Protein AF-A0A918NBL1-F1 (afdb_monomer)

Organism: NCBI:txid1220491

Nearest PDB structures (foldseek):
  3o43-assembly1_A  TM=2.166E-01  e=6.308E+00  synthetic construct

Foldseek 3Di:
DDDPVPDDLLLNLLVLLLVQLVVLVVVLDVLQDDPPDPHGDDDDPVSLVVSVVVSVVSNVVSVVVSVVVSVVVVVVPPDDDDPLLVVQLVVLLVQLVVLLVVQVVVLVVLQVCCVPPVPVCVPDQRPPDPSSSVVSNSVSNSVSSSSSSVSSNVSRVD

Radius of gyration: 18.75 Å; Cα contacts (8 Å, |Δi|>4): 119; chains: 1; bounding box: 43×31×52 Å

Solvent-accessible surface area (backbone atoms only — not comparable to full-atom values): 8732 Å² total; per-residue (Å²): 133,82,55,82,86,76,50,53,72,69,49,52,50,35,52,53,49,37,52,50,53,50,52,53,48,51,52,51,46,53,73,42,14,78,67,87,48,91,57,65,62,92,66,57,74,67,60,47,49,50,52,54,52,50,50,54,50,50,52,51,52,52,52,50,53,51,50,52,54,50,53,63,54,41,79,76,47,92,70,76,84,50,74,66,57,53,52,33,50,50,51,10,51,54,52,15,49,52,44,33,52,53,40,52,50,48,51,51,51,41,31,52,46,36,72,76,40,53,82,82,36,68,87,53,88,62,43,81,47,73,66,45,45,51,50,51,52,50,51,31,50,50,54,13,51,44,45,15,29,50,44,31,47,52,56,71,77,107

pLDDT: mean 85.61, std 11.57, range [48.66, 97.25]

Secondary structure (DSSP, 8-state):
---GGGS-HHHHHHHHHHHHHHHHHHHHHHHHBSTT-SSBPP--HHHHHHHHHHHHHHHHHHHHHHHHHHHHHHTT--PPPPHHHHHHHHHHHHHHHHHHHHHHHHHHHHHHHHHH-TTTTTTS----SHHHHHHHHHHHHHHHHHHHHHHHHHHH--

Mean predicted aligned error: 6.63 Å

Structure (mmCIF, N/CA/C/O backbone):
data_AF-A0A918NBL1-F1
#
_entry.id   AF-A0A918NBL1-F1
#
loop_
_atom_site.group_PDB
_atom_site.id
_atom_site.type_symbol
_atom_site.label_atom_id
_atom_site.label_alt_id
_atom_site.label_comp_id
_atom_site.label_asym_id
_atom_si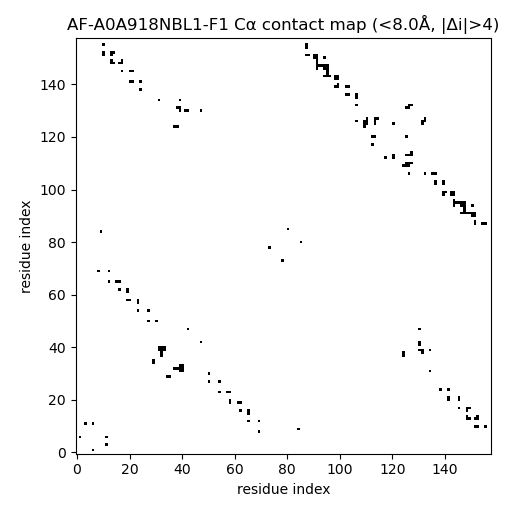te.label_entity_id
_atom_site.label_seq_id
_atom_site.pdbx_PDB_ins_code
_atom_site.Cartn_x
_atom_site.Cartn_y
_atom_site.Cartn_z
_atom_site.occupancy
_atom_site.B_iso_or_equiv
_atom_site.auth_seq_id
_atom_site.auth_comp_id
_atom_site.auth_asym_id
_atom_site.auth_atom_id
_atom_site.pdbx_PDB_model_num
ATOM 1 N N . MET A 1 1 ? -27.855 -1.775 5.473 1.00 48.66 1 MET A N 1
ATOM 2 C CA . MET A 1 1 ? -26.744 -0.816 5.648 1.00 48.66 1 MET A CA 1
ATOM 3 C C . MET A 1 1 ? -26.815 -0.299 7.073 1.00 48.66 1 MET A C 1
ATOM 5 O O . MET A 1 1 ? -27.833 0.283 7.422 1.00 48.66 1 MET A O 1
ATOM 9 N N . THR A 1 2 ? -25.814 -0.587 7.903 1.00 55.59 2 THR A N 1
ATOM 10 C CA . THR A 1 2 ? -25.662 0.019 9.238 1.00 55.59 2 THR A CA 1
ATOM 11 C C . THR A 1 2 ? -25.310 1.498 9.079 1.00 55.59 2 THR A C 1
ATOM 13 O O . THR A 1 2 ? -24.552 1.848 8.170 1.00 55.59 2 THR A O 1
ATOM 16 N N . ARG A 1 3 ? -25.883 2.390 9.901 1.00 65.12 3 ARG A N 1
ATOM 17 C CA . ARG A 1 3 ? -25.504 3.811 9.870 1.00 65.12 3 ARG A CA 1
ATOM 18 C C . ARG A 1 3 ? -24.092 3.956 10.442 1.00 65.12 3 ARG A C 1
ATOM 20 O O . ARG A 1 3 ? -23.684 3.172 11.292 1.00 65.12 3 ARG A O 1
ATOM 27 N N . ILE A 1 4 ? -23.345 4.967 9.994 1.00 62.62 4 ILE A N 1
ATOM 28 C CA . ILE A 1 4 ? -21.988 5.272 10.504 1.00 62.62 4 ILE A CA 1
ATOM 29 C C . ILE A 1 4 ? -22.005 5.488 12.032 1.00 62.62 4 ILE A C 1
ATOM 31 O O . ILE A 1 4 ? -21.037 5.179 12.729 1.00 62.62 4 ILE A O 1
ATOM 35 N N . GLU A 1 5 ? -23.132 5.979 12.547 1.00 64.56 5 GLU A N 1
ATOM 36 C CA . GLU A 1 5 ? -23.409 6.202 13.968 1.00 64.56 5 GLU A CA 1
ATOM 37 C C . GLU A 1 5 ? -23.420 4.899 14.787 1.00 64.56 5 GLU A C 1
ATOM 39 O O . GLU A 1 5 ? -22.995 4.912 15.940 1.00 64.56 5 GLU A O 1
ATOM 44 N N . ASP A 1 6 ? -23.799 3.772 14.171 1.00 66.75 6 ASP A N 1
ATOM 45 C CA . ASP A 1 6 ? -23.914 2.459 14.822 1.00 66.75 6 ASP A CA 1
ATOM 46 C C . ASP A 1 6 ? -22.603 1.647 14.775 1.00 66.75 6 ASP A C 1
ATOM 48 O O . ASP A 1 6 ? -22.516 0.556 15.340 1.00 66.75 6 ASP A O 1
ATOM 52 N N . MET A 1 7 ? -21.576 2.141 14.073 1.00 76.75 7 MET A N 1
ATOM 53 C CA . MET A 1 7 ? -20.302 1.435 13.899 1.00 76.75 7 MET A CA 1
ATOM 54 C C . MET A 1 7 ? -19.384 1.599 15.114 1.00 76.75 7 MET A C 1
ATOM 56 O O . MET A 1 7 ? -19.241 2.696 15.666 1.00 76.75 7 MET A O 1
ATOM 60 N N . THR A 1 8 ? -18.676 0.524 15.478 1.00 79.00 8 THR A N 1
ATOM 61 C CA . THR A 1 8 ? -17.642 0.578 16.523 1.00 79.00 8 THR A CA 1
ATOM 62 C C . THR A 1 8 ? -16.500 1.516 16.111 1.00 79.00 8 THR A C 1
ATOM 64 O O . THR A 1 8 ? -16.263 1.758 14.923 1.00 79.00 8 THR A O 1
ATOM 67 N N . SER A 1 9 ? -15.759 2.057 17.084 1.00 79.94 9 SER A N 1
ATOM 68 C CA . SER A 1 9 ? -14.605 2.928 16.808 1.00 79.94 9 SER A CA 1
ATOM 69 C C . SER A 1 9 ? -13.573 2.236 15.912 1.00 79.94 9 SER A C 1
ATOM 71 O O . SER A 1 9 ? -13.128 2.830 14.932 1.00 79.94 9 SER A O 1
ATOM 73 N N . THR A 1 10 ? -13.277 0.963 16.181 1.00 82.44 10 THR A N 1
ATOM 74 C CA . THR A 1 10 ? -12.361 0.125 15.392 1.00 82.44 10 THR A CA 1
ATOM 75 C C . THR A 1 10 ? -12.859 -0.101 13.963 1.00 82.44 10 THR A C 1
ATOM 77 O O . THR A 1 10 ? -12.075 -0.038 13.013 1.00 82.44 10 THR A O 1
ATOM 80 N N . GLN A 1 11 ? -14.166 -0.317 13.776 1.00 84.25 11 GLN A N 1
ATOM 81 C CA . GLN A 1 11 ? -14.761 -0.465 12.448 1.00 84.25 11 GLN A CA 1
ATOM 82 C C . GLN A 1 11 ? -14.675 0.840 11.647 1.00 84.25 11 GLN A C 1
ATOM 84 O O . GLN A 1 11 ? -14.292 0.814 10.478 1.00 84.25 11 GLN A O 1
ATOM 89 N N . ARG A 1 12 ? -14.979 1.988 12.270 1.00 86.81 12 ARG A N 1
ATOM 90 C CA . ARG A 1 12 ? -14.842 3.306 11.624 1.00 86.81 12 ARG A CA 1
ATOM 91 C C . ARG A 1 12 ? -13.396 3.608 11.250 1.00 86.81 12 ARG A C 1
ATOM 93 O O . ARG A 1 12 ? -13.147 4.095 10.152 1.00 86.81 12 ARG A O 1
ATOM 100 N N . GLN A 1 13 ? -12.452 3.297 12.138 1.00 87.94 13 GLN A N 1
ATOM 101 C CA . GLN A 1 13 ? -11.029 3.473 11.860 1.00 87.94 13 GLN A CA 1
ATOM 102 C C . GLN A 1 13 ? -10.599 2.598 10.681 1.00 87.94 13 GLN A C 1
ATOM 104 O O . GLN A 1 13 ? -9.963 3.097 9.762 1.00 87.94 13 GLN A O 1
ATOM 109 N N . SER A 1 14 ? -11.026 1.332 10.650 1.00 88.62 14 SER A N 1
ATOM 110 C CA . SER A 1 14 ? -10.720 0.413 9.546 1.00 88.62 14 SER A CA 1
ATOM 111 C C . SER A 1 14 ? -11.278 0.894 8.205 1.00 88.62 14 SER A C 1
ATOM 113 O O . SER A 1 14 ? -10.599 0.770 7.191 1.00 88.62 14 SER A O 1
ATOM 115 N N . TRP A 1 15 ? -12.483 1.475 8.189 1.00 91.12 15 TRP A N 1
ATOM 116 C CA . TRP A 1 15 ? -13.049 2.103 6.991 1.00 91.12 15 TRP A CA 1
ATOM 117 C C . TRP A 1 15 ? -12.234 3.304 6.516 1.00 91.12 15 TRP A C 1
ATOM 119 O O . TRP A 1 15 ? -11.945 3.408 5.327 1.00 91.12 15 TRP A O 1
ATOM 129 N N . LEU A 1 16 ? -11.862 4.204 7.428 1.00 92.25 16 LEU A N 1
ATOM 130 C CA . LEU A 1 16 ? -11.085 5.394 7.081 1.00 92.25 16 LEU A CA 1
ATOM 131 C C . LEU A 1 16 ? -9.685 5.034 6.583 1.00 92.25 16 LEU A C 1
ATOM 133 O O . LEU A 1 16 ? -9.247 5.605 5.589 1.00 92.25 16 LEU A O 1
ATOM 137 N N . THR A 1 17 ? -9.025 4.061 7.214 1.00 93.12 17 THR A N 1
ATOM 138 C CA . THR A 1 17 ? -7.736 3.540 6.748 1.00 93.12 17 THR A CA 1
ATOM 139 C C . THR A 1 17 ? -7.870 2.906 5.365 1.00 93.12 17 THR A C 1
ATOM 141 O O . THR A 1 17 ? -7.162 3.315 4.455 1.00 93.12 17 THR A O 1
ATOM 144 N N . LEU A 1 18 ? -8.865 2.035 5.139 1.00 94.00 18 LEU A N 1
ATOM 145 C CA . LEU A 1 18 ? -9.100 1.438 3.817 1.00 94.00 18 LEU A CA 1
ATOM 146 C C . LEU A 1 18 ? -9.307 2.490 2.720 1.00 94.00 18 LEU A C 1
ATOM 148 O O . LEU A 1 18 ? -8.786 2.344 1.617 1.00 94.00 18 LEU A O 1
ATOM 152 N N . LEU A 1 19 ? -10.076 3.545 3.004 1.00 94.62 19 LEU A N 1
ATOM 153 C CA . LEU A 1 19 ? -10.302 4.632 2.050 1.00 94.62 19 LEU A CA 1
ATOM 154 C C . LEU A 1 19 ? -9.034 5.455 1.807 1.00 94.62 19 LEU A C 1
ATOM 156 O O . LEU A 1 19 ? -8.763 5.815 0.662 1.00 94.62 19 LEU A O 1
ATOM 160 N N . ALA A 1 20 ? -8.262 5.741 2.856 1.00 94.81 20 ALA A N 1
ATOM 161 C CA . ALA A 1 20 ? -7.001 6.462 2.745 1.00 94.81 20 ALA A CA 1
ATOM 162 C C . ALA A 1 20 ? -5.982 5.673 1.915 1.00 94.81 20 ALA A C 1
ATOM 164 O O . ALA A 1 20 ? -5.479 6.198 0.924 1.00 94.81 20 ALA A O 1
ATOM 165 N N . ASP A 1 21 ? -5.746 4.403 2.244 1.00 95.38 21 ASP A N 1
ATOM 166 C CA . ASP A 1 21 ? -4.826 3.545 1.494 1.00 95.38 21 ASP A CA 1
ATOM 167 C C . ASP A 1 21 ? -5.309 3.291 0.076 1.00 95.38 21 ASP A C 1
ATOM 169 O O . ASP A 1 21 ? -4.513 3.308 -0.859 1.00 95.38 21 ASP A O 1
ATOM 173 N N . GLY A 1 22 ? -6.621 3.142 -0.117 1.00 95.62 22 GLY A N 1
ATOM 174 C CA . GLY A 1 22 ? -7.217 3.032 -1.442 1.00 95.62 22 GLY A CA 1
ATOM 175 C C . GLY A 1 22 ? -6.951 4.278 -2.285 1.00 95.62 22 GLY A C 1
ATOM 176 O O . GLY A 1 22 ? -6.562 4.165 -3.445 1.00 95.62 22 GLY A O 1
ATOM 177 N N . ALA A 1 23 ? -7.098 5.471 -1.704 1.00 95.88 23 ALA A N 1
ATOM 178 C CA . ALA A 1 23 ? -6.827 6.730 -2.391 1.00 95.88 23 ALA A CA 1
ATOM 179 C C . ALA A 1 23 ? -5.339 6.897 -2.733 1.00 95.88 23 ALA A C 1
ATOM 181 O O . ALA A 1 23 ? -5.016 7.266 -3.865 1.00 95.88 23 ALA A O 1
ATOM 182 N N . VAL A 1 24 ? -4.431 6.590 -1.797 1.00 96.56 24 VAL A N 1
ATOM 183 C CA . VAL A 1 24 ? -2.983 6.645 -2.061 1.00 96.56 24 VAL A CA 1
ATOM 184 C C . VAL A 1 24 ? -2.592 5.619 -3.119 1.00 96.56 24 VAL A C 1
ATOM 186 O O . VAL A 1 24 ? -1.826 5.944 -4.025 1.00 96.56 24 VAL A O 1
ATOM 189 N N . PHE A 1 25 ? -3.156 4.412 -3.066 1.00 95.69 25 PHE A N 1
ATOM 190 C CA . PHE A 1 25 ? -2.904 3.375 -4.056 1.00 95.69 25 PHE A CA 1
ATOM 191 C C . PHE A 1 25 ? -3.376 3.781 -5.454 1.00 95.69 25 PHE A C 1
ATOM 193 O O . PHE A 1 25 ? -2.626 3.632 -6.414 1.00 95.69 25 PHE A O 1
ATOM 200 N N . ILE A 1 26 ? -4.582 4.345 -5.579 1.00 94.56 26 ILE A N 1
ATOM 201 C CA . ILE A 1 26 ? -5.101 4.850 -6.860 1.00 94.56 26 ILE A CA 1
ATOM 202 C C . ILE A 1 26 ? -4.200 5.965 -7.398 1.00 94.56 26 ILE A C 1
ATOM 204 O O . ILE A 1 26 ? -3.848 5.951 -8.577 1.00 94.56 26 ILE A O 1
ATOM 208 N N . TRP A 1 27 ? -3.792 6.906 -6.543 1.00 94.94 27 TRP A N 1
ATOM 209 C CA . TRP A 1 27 ? -2.878 7.980 -6.929 1.00 94.94 27 TRP A CA 1
ATOM 210 C C . TRP A 1 27 ? -1.528 7.432 -7.409 1.00 94.94 27 TRP A C 1
ATOM 212 O O . TRP A 1 27 ? -1.047 7.816 -8.475 1.00 94.94 27 TRP A O 1
ATOM 222 N N . PHE A 1 28 ? -0.945 6.489 -6.664 1.00 94.81 28 PHE A N 1
ATOM 223 C CA . PHE A 1 28 ? 0.294 5.806 -7.032 1.00 94.81 28 PHE A CA 1
ATOM 224 C C . PHE A 1 28 ? 0.156 5.080 -8.373 1.00 94.81 28 PHE A C 1
ATOM 226 O O . PHE A 1 28 ? 0.999 5.242 -9.253 1.00 94.81 28 PHE A O 1
ATOM 233 N N . TRP A 1 29 ? -0.932 4.332 -8.562 1.00 93.88 29 TRP A N 1
ATOM 234 C CA . TRP A 1 29 ? -1.205 3.596 -9.791 1.00 93.88 29 TRP A CA 1
ATOM 235 C C . TRP A 1 29 ? -1.296 4.526 -11.003 1.00 93.88 29 TRP A C 1
ATOM 237 O O . TRP A 1 29 ? -0.649 4.280 -12.020 1.00 93.88 29 TRP A O 1
ATOM 247 N N . GLN A 1 30 ? -2.041 5.628 -10.884 1.00 92.25 30 GLN A N 1
ATOM 248 C CA . GLN A 1 30 ? -2.169 6.637 -11.940 1.00 92.25 30 GLN A CA 1
ATOM 249 C C . GLN A 1 30 ? -0.845 7.332 -12.261 1.00 92.25 30 GLN A C 1
ATOM 251 O O . GLN A 1 30 ? -0.630 7.742 -13.397 1.00 92.25 30 GLN A O 1
ATOM 256 N N . LYS A 1 31 ? 0.037 7.492 -11.268 1.00 92.06 31 LYS A N 1
ATOM 257 C CA . LYS A 1 31 ? 1.369 8.062 -11.484 1.00 92.06 31 LYS A CA 1
ATOM 258 C C . LYS A 1 31 ? 2.318 7.088 -12.153 1.00 92.06 31 LYS A C 1
ATOM 260 O O . LYS A 1 31 ? 3.125 7.527 -12.955 1.00 92.06 31 LYS A O 1
ATOM 265 N N . MET A 1 32 ? 2.213 5.803 -11.838 1.00 90.75 32 MET A N 1
ATOM 266 C CA . MET A 1 32 ? 3.121 4.782 -12.351 1.00 90.75 32 MET A CA 1
ATOM 267 C C . MET A 1 32 ? 2.705 4.220 -13.708 1.00 90.75 32 MET A C 1
ATOM 269 O O . MET A 1 32 ? 3.552 3.676 -14.407 1.00 90.75 32 MET A O 1
ATOM 273 N N . THR A 1 33 ? 1.430 4.312 -14.088 1.00 88.69 33 THR A N 1
ATOM 274 C CA . THR A 1 33 ? 0.883 3.618 -15.262 1.00 88.69 33 THR A CA 1
ATOM 275 C C . THR A 1 33 ? 0.133 4.574 -16.188 1.00 88.69 33 THR A C 1
ATOM 277 O O . THR A 1 33 ? -0.466 5.558 -15.757 1.00 88.69 33 THR A O 1
ATOM 280 N N . ALA A 1 34 ? 0.116 4.270 -17.486 1.00 80.12 34 ALA A N 1
ATOM 281 C CA . ALA A 1 34 ? -0.748 4.963 -18.437 1.00 80.12 34 ALA A CA 1
ATOM 282 C C . ALA A 1 34 ? -2.187 4.418 -18.319 1.00 80.12 34 ALA A C 1
ATOM 284 O O . ALA A 1 34 ? -2.581 3.487 -19.025 1.00 80.12 34 ALA A O 1
ATOM 285 N N . GLY A 1 35 ? -2.968 4.960 -17.382 1.00 77.31 35 GLY A N 1
ATOM 286 C CA . GLY A 1 35 ? -4.362 4.565 -17.151 1.00 77.31 35 GLY A CA 1
ATOM 287 C C . GLY A 1 35 ? -4.503 3.277 -16.330 1.00 77.31 35 GLY A C 1
ATOM 288 O O . GLY A 1 35 ? -4.143 3.247 -15.160 1.00 77.31 35 GLY A O 1
ATOM 289 N N . PHE A 1 36 ? -5.066 2.220 -16.925 1.00 74.56 36 PHE A N 1
ATOM 290 C CA . PHE A 1 36 ? -5.255 0.905 -16.279 1.00 74.56 36 PHE A CA 1
ATOM 291 C C . PHE A 1 36 ? -4.229 -0.144 -16.737 1.00 74.56 36 PHE A C 1
ATOM 293 O O . PHE A 1 36 ? -4.436 -1.344 -16.561 1.00 74.56 36 PHE A O 1
ATOM 300 N N . SER A 1 37 ? -3.126 0.293 -17.352 1.00 78.44 37 SER A N 1
ATOM 301 C CA . SER A 1 37 ? -2.032 -0.604 -17.732 1.00 78.44 37 SER A CA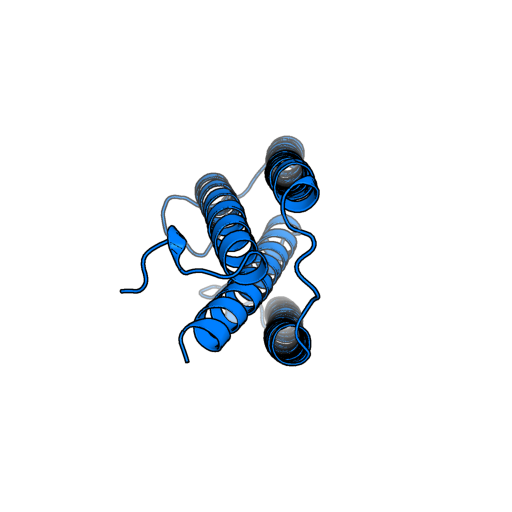 1
ATOM 302 C C . SER A 1 37 ? -1.433 -1.281 -16.497 1.00 78.44 37 SER A C 1
ATOM 304 O O . SER A 1 37 ? -1.186 -0.631 -15.490 1.00 78.44 37 SER A O 1
ATOM 306 N N . ILE A 1 38 ? -1.143 -2.579 -16.596 1.00 76.12 38 ILE A N 1
ATOM 307 C CA . ILE A 1 38 ? -0.457 -3.353 -15.543 1.00 76.12 38 ILE A CA 1
ATOM 308 C C . ILE A 1 38 ? 1.068 -3.137 -15.610 1.00 76.12 38 ILE A C 1
ATOM 310 O O . ILE A 1 38 ? 1.806 -3.514 -14.703 1.00 76.12 38 ILE A O 1
ATOM 314 N N . ARG A 1 39 ? 1.558 -2.513 -16.689 1.00 79.56 39 ARG A N 1
ATOM 315 C CA . ARG A 1 39 ? 2.974 -2.195 -16.873 1.00 79.56 39 ARG A CA 1
ATOM 316 C C . ARG A 1 39 ? 3.253 -0.758 -16.430 1.00 79.56 39 ARG A C 1
ATOM 318 O O . ARG A 1 39 ? 2.573 0.143 -16.942 1.00 79.56 39 ARG A O 1
ATOM 325 N N . PRO A 1 40 ? 4.226 -0.544 -15.523 1.00 82.94 40 PRO A N 1
ATOM 326 C CA . PRO A 1 40 ? 4.657 0.798 -15.185 1.00 82.94 40 PRO A CA 1
ATOM 327 C C . PRO A 1 40 ? 5.351 1.445 -16.386 1.00 82.94 40 PRO A C 1
ATOM 329 O O . PRO A 1 40 ? 5.942 0.757 -17.220 1.00 82.94 40 PRO A O 1
ATOM 332 N N . ILE A 1 41 ? 5.252 2.766 -16.467 1.00 85.50 41 ILE A N 1
ATOM 333 C CA . ILE A 1 41 ? 6.009 3.587 -17.411 1.00 85.50 41 ILE A CA 1
ATOM 334 C C . ILE A 1 41 ? 7.484 3.548 -16.987 1.00 85.50 41 ILE A C 1
ATOM 336 O O . ILE A 1 41 ? 7.794 3.437 -15.797 1.00 85.50 41 ILE A O 1
ATOM 340 N N . ASP A 1 42 ? 8.395 3.614 -17.953 1.00 82.88 42 ASP A N 1
ATOM 341 C CA . ASP A 1 42 ? 9.815 3.768 -17.655 1.00 82.88 42 ASP A CA 1
ATOM 342 C C . ASP A 1 42 ? 10.076 5.192 -17.156 1.00 82.88 42 ASP A C 1
ATOM 344 O O . ASP A 1 42 ? 9.784 6.169 -17.844 1.00 82.88 42 ASP A O 1
ATOM 348 N N . PHE A 1 43 ? 10.613 5.299 -15.943 1.00 84.31 43 PHE A N 1
ATOM 349 C CA . PHE A 1 43 ? 10.916 6.570 -15.292 1.00 84.31 43 PHE A CA 1
ATOM 350 C C . PHE A 1 43 ? 12.417 6.780 -15.185 1.00 84.31 43 PHE A C 1
ATOM 352 O O . PHE A 1 43 ? 13.176 5.841 -14.920 1.00 84.31 43 PHE A O 1
ATOM 359 N N . GLU A 1 44 ? 12.837 8.040 -15.269 1.00 86.94 44 GLU A N 1
ATOM 360 C CA . GLU A 1 44 ? 14.159 8.411 -14.786 1.00 86.94 44 GLU A CA 1
ATOM 361 C C . GLU A 1 44 ? 14.244 8.213 -13.259 1.00 86.94 44 GLU A C 1
ATOM 363 O O . GLU A 1 44 ? 13.250 8.408 -12.546 1.00 86.94 44 GLU A O 1
ATOM 368 N N . PRO A 1 45 ? 15.425 7.868 -12.706 1.00 83.44 45 PRO A N 1
ATOM 369 C CA . PRO A 1 45 ? 15.572 7.599 -11.274 1.00 83.44 45 PRO A CA 1
ATOM 370 C C . PRO A 1 45 ? 15.061 8.726 -10.365 1.00 83.44 45 PRO A C 1
ATOM 372 O O . PRO A 1 45 ? 14.499 8.450 -9.306 1.00 83.44 45 PRO A O 1
ATOM 375 N N . GLY A 1 46 ? 15.231 9.988 -10.777 1.00 87.25 46 GLY A N 1
ATOM 376 C CA . GLY A 1 46 ? 14.772 11.154 -10.017 1.00 87.25 46 GLY A CA 1
ATOM 377 C C . GLY A 1 46 ? 13.249 11.286 -9.972 1.00 87.25 46 GLY A C 1
ATOM 378 O O . GLY A 1 46 ? 12.684 11.528 -8.905 1.00 87.25 46 GLY A O 1
ATOM 379 N N . GLU A 1 47 ? 12.574 11.072 -11.102 1.00 89.31 47 GLU A N 1
ATOM 380 C CA . GLU A 1 47 ? 11.109 11.116 -11.184 1.00 89.31 47 GLU A CA 1
ATOM 381 C C . GLU A 1 47 ? 10.479 9.981 -10.378 1.00 89.31 47 GLU A C 1
ATOM 383 O O . GLU A 1 47 ? 9.569 10.206 -9.576 1.00 89.31 47 GLU A O 1
ATOM 388 N N . PHE A 1 48 ? 11.025 8.770 -10.521 1.00 90.50 48 PHE A N 1
ATOM 389 C CA . PHE A 1 48 ? 10.585 7.608 -9.760 1.00 90.50 48 PHE A CA 1
ATOM 390 C C . PHE A 1 48 ? 10.751 7.817 -8.250 1.00 90.50 48 PHE A C 1
ATOM 392 O O . PHE A 1 48 ? 9.814 7.590 -7.482 1.00 90.50 48 PHE A O 1
ATOM 399 N N . ALA A 1 49 ? 11.915 8.311 -7.812 1.00 91.31 49 ALA A N 1
ATOM 400 C CA . ALA A 1 49 ? 12.151 8.636 -6.408 1.00 91.31 49 ALA A CA 1
ATOM 401 C C . ALA A 1 49 ? 11.149 9.680 -5.890 1.00 91.31 49 ALA A C 1
ATOM 403 O O . ALA A 1 49 ? 10.619 9.522 -4.790 1.00 91.31 49 ALA A O 1
ATOM 404 N N . GLY A 1 50 ? 10.832 10.700 -6.695 1.00 94.88 50 GLY A N 1
ATOM 405 C CA . GLY A 1 50 ? 9.809 11.695 -6.372 1.00 94.88 50 GLY A CA 1
ATOM 406 C C . GLY A 1 50 ? 8.424 11.081 -6.148 1.00 94.88 50 GLY A C 1
ATOM 407 O O . GLY A 1 50 ? 7.747 11.437 -5.182 1.00 94.88 50 GLY A O 1
ATOM 408 N N 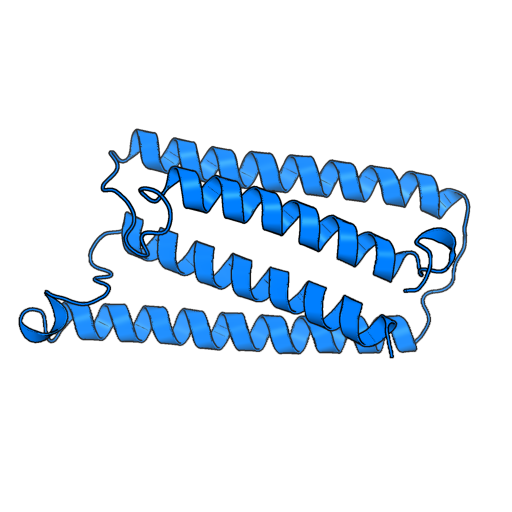. ILE A 1 51 ? 8.019 10.113 -6.980 1.00 94.62 51 ILE A N 1
ATOM 409 C CA . ILE A 1 51 ? 6.753 9.382 -6.807 1.00 94.62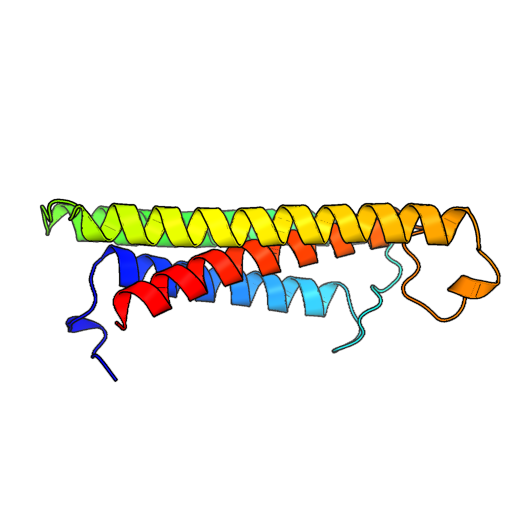 51 ILE A CA 1
ATOM 410 C C . ILE A 1 51 ? 6.762 8.598 -5.492 1.00 94.62 51 ILE A C 1
ATOM 412 O O . ILE A 1 51 ? 5.816 8.715 -4.715 1.00 94.62 51 ILE A O 1
ATOM 416 N N . ILE A 1 52 ? 7.826 7.840 -5.208 1.00 94.38 52 ILE A N 1
ATOM 417 C CA . ILE A 1 52 ? 7.936 7.038 -3.978 1.00 94.38 52 ILE A CA 1
ATOM 418 C C . ILE A 1 52 ? 7.909 7.923 -2.727 1.00 94.38 52 ILE A C 1
ATOM 420 O O . ILE A 1 52 ? 7.170 7.631 -1.786 1.00 94.38 52 ILE A O 1
ATOM 424 N N . VAL A 1 53 ? 8.651 9.033 -2.725 1.00 96.00 53 VAL A N 1
ATOM 425 C CA . VAL A 1 53 ? 8.606 10.022 -1.636 1.00 96.00 53 VAL A CA 1
ATOM 426 C C . VAL A 1 53 ? 7.195 10.587 -1.480 1.00 96.00 53 VAL A C 1
ATOM 428 O O . VAL A 1 53 ? 6.712 10.708 -0.356 1.00 96.00 53 VAL A O 1
ATOM 431 N N . GLY A 1 54 ? 6.508 10.874 -2.589 1.00 96.25 54 GLY A N 1
ATOM 432 C CA . GLY A 1 54 ? 5.114 11.311 -2.586 1.00 96.25 54 GLY A CA 1
ATOM 433 C C . GLY A 1 54 ? 4.171 10.293 -1.942 1.00 96.25 54 GLY A C 1
ATOM 434 O O . GLY A 1 54 ? 3.348 10.680 -1.114 1.00 96.25 54 GLY A O 1
ATOM 435 N N . VAL A 1 55 ? 4.328 8.999 -2.249 1.00 96.19 55 VAL A N 1
ATOM 436 C CA . VAL A 1 55 ? 3.555 7.925 -1.604 1.00 96.19 55 VAL A CA 1
ATOM 437 C C . VAL A 1 55 ? 3.794 7.923 -0.099 1.00 96.19 55 VAL A C 1
ATOM 439 O O . VAL A 1 55 ? 2.839 8.020 0.664 1.00 96.19 55 VAL A O 1
ATOM 442 N N . VAL A 1 56 ? 5.058 7.866 0.331 1.00 95.50 56 VAL A N 1
ATOM 443 C CA . VAL A 1 56 ? 5.412 7.833 1.759 1.00 95.50 56 VAL A CA 1
ATOM 444 C C . VAL A 1 56 ? 4.849 9.054 2.484 1.00 95.50 56 VAL A C 1
ATOM 446 O O . VAL A 1 56 ? 4.240 8.916 3.544 1.00 95.50 56 VAL A O 1
ATOM 449 N N . PHE A 1 57 ? 5.004 10.242 1.900 1.00 97.19 57 PHE A N 1
ATOM 450 C CA . PHE A 1 57 ? 4.485 11.480 2.464 1.00 97.19 57 PHE A CA 1
ATOM 451 C C . PHE A 1 57 ? 2.959 11.442 2.620 1.00 97.19 57 PHE A C 1
ATOM 453 O O . PHE A 1 57 ? 2.455 11.697 3.714 1.00 97.19 57 PHE A O 1
ATOM 460 N N . LEU A 1 58 ? 2.219 11.079 1.566 1.00 96.00 58 LEU A N 1
ATOM 461 C CA . LEU A 1 58 ? 0.757 10.987 1.609 1.00 96.00 58 LEU A CA 1
ATOM 462 C C . LEU A 1 58 ? 0.281 9.960 2.641 1.00 96.00 58 LEU A C 1
ATOM 464 O O . LEU A 1 58 ? -0.604 10.274 3.438 1.00 96.00 58 LEU A O 1
ATOM 468 N N . THR A 1 59 ? 0.892 8.772 2.678 1.00 94.31 59 THR A N 1
ATOM 469 C CA . THR A 1 59 ? 0.563 7.728 3.657 1.00 94.31 59 THR A CA 1
ATOM 470 C C . THR A 1 59 ? 0.765 8.237 5.082 1.00 94.31 59 THR A C 1
ATOM 472 O O . THR A 1 59 ? -0.144 8.108 5.903 1.00 94.31 59 THR A O 1
ATOM 475 N N . VAL A 1 60 ? 1.909 8.867 5.374 1.00 95.44 60 VAL A N 1
ATOM 476 C CA . VAL A 1 60 ? 2.218 9.409 6.707 1.00 95.44 60 VAL A CA 1
ATOM 477 C C . VAL A 1 60 ? 1.230 10.503 7.101 1.00 95.44 60 VAL A C 1
ATOM 479 O O . VAL A 1 60 ? 0.693 10.461 8.210 1.00 95.44 60 VAL A O 1
ATOM 482 N N . VAL A 1 61 ? 0.956 11.465 6.215 1.00 96.75 61 VAL A N 1
ATOM 483 C CA . VAL A 1 61 ? 0.026 12.566 6.505 1.00 96.75 61 VAL A CA 1
ATOM 484 C C . VAL A 1 61 ? -1.382 12.036 6.782 1.00 96.75 61 VAL A C 1
ATOM 486 O O . VAL A 1 61 ? -1.979 12.403 7.795 1.00 96.75 61 VAL A O 1
ATOM 489 N N . LEU A 1 62 ? -1.901 11.141 5.936 1.00 95.12 62 LEU A N 1
ATOM 490 C CA . LEU A 1 62 ? -3.248 10.589 6.098 1.00 95.12 62 LEU A CA 1
ATOM 491 C C . LEU A 1 62 ? -3.374 9.751 7.373 1.00 95.12 62 LEU A C 1
ATOM 493 O O . LEU A 1 6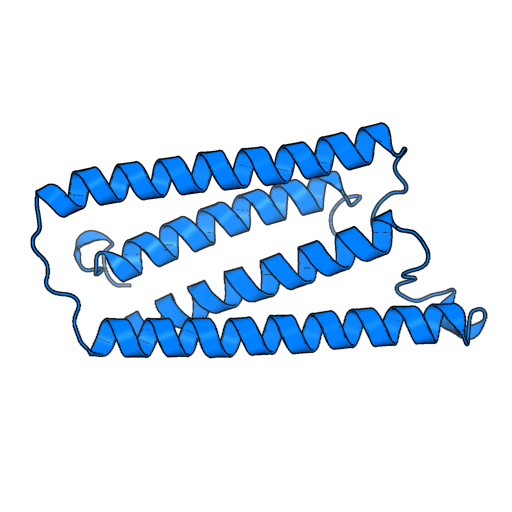2 ? -4.316 9.948 8.139 1.00 95.12 62 LEU A O 1
ATOM 497 N N . HIS A 1 63 ? -2.409 8.874 7.656 1.00 93.56 63 HIS A N 1
ATOM 498 C CA . HIS A 1 63 ? -2.430 8.057 8.872 1.00 93.56 63 HIS A CA 1
ATOM 499 C C . HIS A 1 63 ? -2.305 8.897 10.138 1.00 93.56 63 HIS A C 1
ATOM 501 O O . HIS A 1 63 ? -2.988 8.625 11.124 1.00 93.56 63 HIS A O 1
ATOM 507 N N . THR A 1 64 ? -1.488 9.951 10.101 1.00 94.94 64 THR A N 1
ATOM 508 C CA . THR A 1 64 ? -1.366 10.897 11.214 1.00 94.94 64 THR A CA 1
ATOM 509 C C . THR A 1 64 ? -2.688 11.630 11.445 1.00 94.94 64 THR A C 1
ATOM 511 O O . THR A 1 64 ? -3.149 11.719 12.581 1.00 94.94 64 THR A O 1
ATOM 514 N N . ALA A 1 65 ? -3.350 12.096 10.382 1.00 93.81 65 ALA A N 1
ATOM 515 C CA . ALA A 1 65 ? -4.650 12.756 10.485 1.00 93.81 65 ALA A CA 1
ATOM 516 C C . ALA A 1 65 ? -5.736 11.820 11.043 1.00 93.81 65 ALA A C 1
ATOM 518 O O . ALA A 1 65 ? -6.510 12.226 11.916 1.00 93.81 65 ALA A O 1
ATOM 519 N N . ILE A 1 66 ? -5.766 10.558 10.599 1.00 91.81 66 ILE A N 1
ATOM 520 C CA . ILE A 1 66 ? -6.678 9.538 11.134 1.00 91.81 66 ILE A CA 1
ATOM 521 C C . ILE A 1 66 ? -6.389 9.314 12.623 1.00 91.81 66 ILE A C 1
ATOM 523 O O . ILE A 1 66 ? -7.304 9.400 13.441 1.00 91.81 66 ILE A O 1
ATOM 527 N N . ALA A 1 67 ? -5.126 9.091 12.994 1.00 89.94 67 ALA A N 1
ATOM 528 C CA . ALA A 1 67 ? -4.728 8.839 14.376 1.00 89.94 67 ALA A CA 1
ATOM 529 C C . ALA A 1 67 ? -5.116 9.993 15.314 1.00 89.94 67 ALA A C 1
ATOM 531 O O . ALA A 1 67 ? -5.755 9.751 16.336 1.00 89.94 67 ALA A O 1
ATOM 532 N N . ILE A 1 68 ? -4.820 11.243 14.937 1.00 91.25 68 ILE A N 1
ATOM 533 C CA . ILE A 1 68 ? -5.196 12.440 15.708 1.00 91.25 68 ILE A CA 1
ATOM 534 C C . ILE A 1 68 ? -6.719 12.519 15.879 1.00 91.25 68 ILE A C 1
ATOM 536 O O . ILE A 1 68 ? -7.209 12.746 16.987 1.00 91.25 68 ILE A O 1
ATOM 540 N N . THR A 1 69 ? -7.476 12.293 14.800 1.00 88.50 69 THR A N 1
ATOM 541 C CA . THR A 1 69 ? -8.947 12.336 14.828 1.00 88.50 69 THR A CA 1
ATOM 542 C C . THR A 1 69 ? -9.518 11.331 15.831 1.00 88.50 69 THR A C 1
ATOM 544 O O . THR A 1 69 ? -10.374 11.679 16.648 1.00 88.50 69 THR A O 1
ATOM 547 N N . PHE A 1 70 ? -9.016 10.094 15.820 1.00 85.19 70 PHE A N 1
ATOM 548 C CA . PHE A 1 70 ? -9.468 9.059 16.749 1.00 85.19 70 PHE A CA 1
ATOM 549 C C . PHE A 1 70 ? -8.950 9.256 18.171 1.00 85.19 70 PHE A C 1
ATOM 551 O O . PHE A 1 70 ? -9.673 8.943 19.114 1.00 85.19 70 PHE A O 1
ATOM 558 N N . GLU A 1 71 ? -7.752 9.808 18.364 1.00 86.50 71 GLU A N 1
ATOM 559 C CA . GLU A 1 71 ? -7.251 10.120 19.701 1.00 86.50 71 GLU A CA 1
ATOM 560 C C . GLU A 1 71 ? -8.151 11.160 20.385 1.00 86.50 71 GLU A C 1
ATOM 562 O O . GLU A 1 71 ? -8.587 10.953 21.521 1.00 86.50 71 GLU A O 1
ATOM 567 N N . ILE A 1 72 ? -8.506 12.236 19.675 1.00 85.19 72 ILE A N 1
ATOM 568 C CA . ILE A 1 72 ? -9.413 13.275 20.180 1.00 85.19 72 ILE A CA 1
ATOM 569 C C . ILE A 1 72 ? -10.801 12.687 20.479 1.00 85.19 72 ILE A C 1
ATOM 571 O O . ILE A 1 72 ? -11.361 12.959 21.543 1.00 85.19 72 ILE A O 1
ATOM 575 N N . ALA A 1 73 ? -11.335 11.838 19.593 1.00 78.19 73 ALA A N 1
ATOM 576 C CA . ALA A 1 73 ? -12.633 11.191 19.795 1.00 78.19 73 ALA A CA 1
ATOM 577 C C . ALA A 1 73 ? -12.625 10.175 20.958 1.00 78.19 73 ALA A C 1
ATOM 579 O O . ALA A 1 73 ? -13.580 10.098 21.730 1.00 78.19 73 ALA A O 1
ATOM 580 N N . SER A 1 74 ? -11.542 9.413 21.133 1.00 69.00 74 SER A N 1
ATOM 581 C CA . SER A 1 74 ? -11.427 8.381 22.176 1.00 69.00 74 SER A CA 1
ATOM 582 C C . SER A 1 74 ? -11.327 8.955 23.590 1.00 69.00 74 SER A C 1
ATOM 584 O O . SER A 1 74 ? -11.837 8.347 24.531 1.00 69.00 74 SER A O 1
ATOM 586 N N . LYS A 1 75 ? -10.775 10.168 23.760 1.00 60.47 75 LYS A N 1
ATOM 587 C CA . LYS A 1 75 ? -10.796 10.883 25.052 1.00 60.47 75 LYS A CA 1
ATOM 588 C C . LYS A 1 75 ? -12.225 11.115 25.567 1.00 60.47 75 LYS A C 1
ATOM 590 O O . LYS A 1 75 ? -12.404 11.301 26.768 1.00 60.47 75 LYS A O 1
ATOM 595 N N . GLN A 1 76 ? -13.234 11.038 24.693 1.00 57.31 76 GLN A N 1
ATOM 596 C CA . GLN A 1 76 ? -14.654 11.158 25.037 1.00 57.31 76 GLN A CA 1
ATOM 597 C C . GLN A 1 76 ? -15.353 9.807 25.285 1.00 57.31 76 GLN A C 1
ATOM 599 O O . GLN A 1 76 ? -16.402 9.774 25.924 1.00 57.31 76 GLN A O 1
ATOM 604 N N . GLN A 1 77 ? -14.781 8.683 24.839 1.00 53.72 77 GLN A N 1
ATOM 605 C CA . GLN A 1 77 ? -15.346 7.340 25.000 1.00 53.72 77 GLN A CA 1
ATOM 606 C C . GLN A 1 77 ? -14.281 6.377 25.541 1.00 53.72 77 GLN A C 1
ATOM 608 O O . GLN A 1 77 ? -13.491 5.817 24.785 1.00 53.72 77 GLN A O 1
ATOM 613 N N . LYS A 1 78 ? -14.302 6.106 26.855 1.00 52.59 78 LYS A N 1
ATOM 614 C CA . LYS A 1 78 ? -13.588 4.962 27.460 1.00 52.59 78 LYS A CA 1
ATOM 615 C C . LYS A 1 78 ? -14.266 3.643 27.053 1.00 52.59 78 LYS A C 1
ATOM 617 O O . LYS A 1 78 ? -14.824 2.938 27.889 1.00 52.59 78 LYS A O 1
ATOM 622 N N . ALA A 1 79 ? -14.267 3.328 25.763 1.00 57.12 79 ALA A N 1
ATOM 623 C CA . ALA A 1 79 ? -14.736 2.047 25.265 1.00 57.12 79 ALA A CA 1
ATOM 624 C C . ALA A 1 79 ? -13.647 0.996 25.519 1.00 57.12 79 ALA A C 1
ATOM 626 O O . ALA A 1 79 ? -12.521 1.107 25.033 1.00 57.12 79 ALA A O 1
ATOM 627 N N . LYS A 1 80 ? -13.971 -0.010 26.334 1.00 59.69 80 LYS A N 1
ATOM 628 C CA . LYS A 1 80 ? -13.127 -1.189 26.552 1.00 59.69 80 LYS A CA 1
ATOM 629 C C . LYS A 1 80 ? -13.097 -1.976 25.233 1.00 59.69 80 LYS A C 1
ATOM 631 O O . LYS A 1 80 ? -14.167 -2.275 24.715 1.00 59.69 80 LYS A O 1
ATOM 636 N N . ARG A 1 81 ? -11.908 -2.279 24.690 1.00 67.25 81 ARG A N 1
ATOM 637 C CA . ARG A 1 81 ? -11.770 -3.187 23.533 1.00 67.25 81 ARG A CA 1
ATOM 638 C C . ARG A 1 81 ? -12.405 -4.525 23.893 1.00 67.25 81 ARG A C 1
ATOM 640 O O . ARG A 1 81 ? -12.032 -5.109 24.911 1.00 67.25 81 ARG A O 1
ATOM 647 N N . ASP A 1 82 ? -13.356 -4.964 23.081 1.00 74.44 82 ASP A N 1
ATOM 648 C CA . ASP A 1 82 ? -14.006 -6.260 23.239 1.00 74.44 82 ASP A CA 1
ATOM 649 C C . ASP A 1 82 ? -13.044 -7.373 22.780 1.00 74.44 82 ASP A C 1
ATOM 651 O O . ASP A 1 82 ? -12.214 -7.165 21.889 1.00 74.44 82 ASP A O 1
ATOM 655 N N . GLU A 1 83 ? -13.141 -8.568 23.361 1.00 81.19 83 GLU A N 1
ATOM 656 C CA . GLU A 1 83 ? -12.388 -9.745 22.907 1.00 81.19 83 GLU A CA 1
ATOM 657 C C . GLU A 1 83 ? -12.689 -10.045 21.431 1.00 81.19 83 GLU A C 1
ATOM 659 O O . GLU A 1 83 ? -11.787 -10.388 20.660 1.00 81.19 83 GLU A O 1
ATOM 664 N N . ARG A 1 84 ? -13.933 -9.789 21.008 1.00 82.06 84 ARG A N 1
ATOM 665 C CA . ARG A 1 84 ? -14.358 -9.872 19.608 1.00 82.06 84 ARG A CA 1
ATOM 666 C C . ARG A 1 84 ? -13.554 -8.946 18.688 1.00 82.06 84 ARG A C 1
ATOM 668 O O . ARG A 1 84 ? -13.192 -9.358 17.586 1.00 82.06 84 ARG A O 1
ATOM 675 N N . ASP A 1 85 ? -13.245 -7.720 19.117 1.00 82.31 85 ASP A N 1
ATOM 676 C CA . ASP A 1 85 ? -12.458 -6.774 18.310 1.00 82.31 85 ASP A CA 1
ATOM 677 C C . ASP A 1 85 ? -11.051 -7.316 18.038 1.00 82.31 85 ASP A C 1
ATOM 679 O O . ASP A 1 85 ? -10.526 -7.2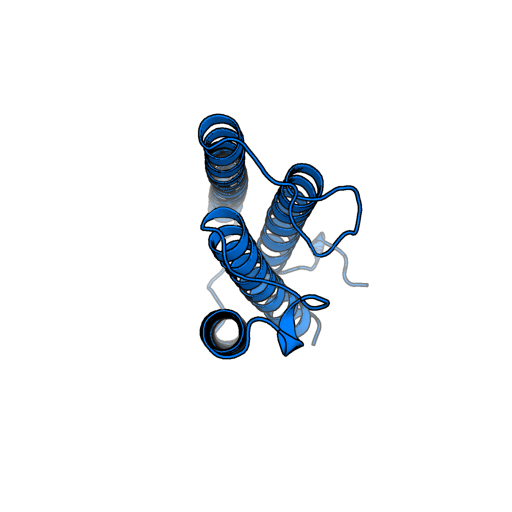06 16.9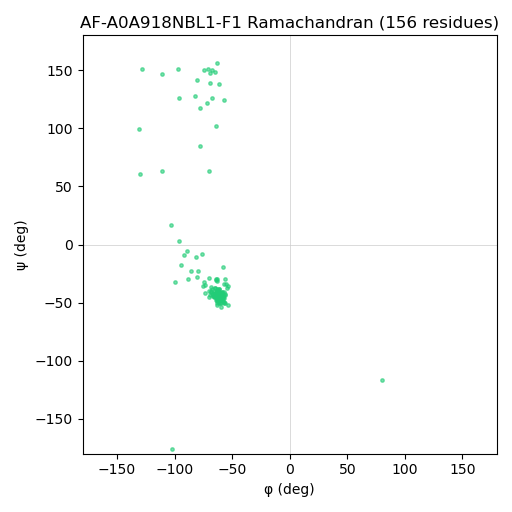29 1.00 82.31 85 ASP A O 1
ATOM 683 N N . ILE A 1 86 ? -10.449 -7.934 19.056 1.00 83.44 86 ILE A N 1
ATOM 684 C CA . ILE A 1 86 ? -9.105 -8.512 18.979 1.00 83.44 86 ILE A CA 1
ATOM 685 C C . ILE A 1 86 ? -9.091 -9.699 18.012 1.00 83.44 86 ILE A C 1
ATOM 687 O O . ILE A 1 86 ? -8.169 -9.831 17.204 1.00 83.44 86 ILE A O 1
ATOM 691 N N . GLU A 1 87 ? -10.110 -10.558 18.060 1.00 88.44 87 GLU A N 1
ATOM 692 C CA . GLU A 1 87 ? -10.207 -11.701 17.151 1.00 88.44 87 GLU A CA 1
ATOM 693 C C . GLU A 1 87 ? -10.370 -11.258 15.687 1.00 88.44 87 GLU A C 1
ATOM 695 O O . GLU A 1 87 ? -9.692 -11.787 14.798 1.00 88.44 87 GLU A O 1
ATOM 700 N N . ILE A 1 88 ? -11.207 -10.245 15.433 1.00 87.56 88 ILE A N 1
ATOM 701 C CA . ILE A 1 88 ? -11.416 -9.683 14.091 1.00 87.56 88 ILE A CA 1
ATOM 702 C C . ILE A 1 88 ? -10.118 -9.072 13.548 1.00 87.56 88 ILE A C 1
ATOM 704 O O . ILE A 1 88 ? -9.727 -9.364 12.414 1.00 87.56 88 ILE A O 1
ATOM 708 N N . GLU A 1 89 ? -9.415 -8.272 14.354 1.00 87.88 89 GLU A N 1
ATOM 709 C CA . GLU A 1 89 ? -8.134 -7.670 13.970 1.00 87.88 89 GLU A CA 1
ATOM 710 C C . GLU A 1 89 ? -7.071 -8.737 13.672 1.00 87.88 89 GLU A C 1
ATOM 712 O O . GLU A 1 89 ? -6.351 -8.653 12.668 1.00 87.88 89 GLU A O 1
ATOM 717 N N . ARG A 1 90 ? -7.004 -9.789 14.498 1.00 89.62 90 ARG A N 1
ATOM 718 C CA . ARG A 1 90 ? -6.085 -10.912 14.290 1.00 89.62 90 ARG A CA 1
ATOM 719 C C . ARG A 1 90 ? -6.392 -11.645 12.990 1.00 89.62 90 ARG A C 1
ATOM 721 O O . ARG A 1 90 ? -5.470 -11.967 12.242 1.00 89.62 90 ARG A O 1
ATOM 728 N N . ARG A 1 91 ? -7.670 -11.890 12.691 1.00 91.56 91 ARG A N 1
ATOM 729 C CA . ARG A 1 91 ? -8.091 -12.533 11.441 1.00 91.56 91 ARG A CA 1
ATOM 730 C C . ARG A 1 91 ? -7.740 -11.683 10.222 1.00 91.56 91 ARG A C 1
ATOM 732 O O . ARG A 1 91 ? -7.204 -12.227 9.256 1.00 91.56 91 ARG A O 1
ATOM 739 N N . GLY A 1 92 ? -8.008 -10.378 10.275 1.00 89.25 92 GLY A N 1
ATOM 740 C CA . GLY A 1 92 ? -7.623 -9.433 9.224 1.00 89.25 92 GLY A CA 1
ATOM 741 C C . GLY A 1 92 ? -6.120 -9.459 8.968 1.00 89.25 92 GLY A C 1
ATOM 742 O O . GLY A 1 92 ? -5.683 -9.669 7.838 1.00 89.25 92 GLY A O 1
ATOM 743 N N . SER A 1 93 ? -5.328 -9.347 10.035 1.00 92.25 93 SER A N 1
ATOM 744 C CA . SER A 1 93 ? -3.863 -9.361 9.964 1.00 92.25 93 SER A CA 1
ATOM 745 C C . SER A 1 93 ? -3.318 -10.681 9.415 1.00 92.25 93 SER A C 1
ATOM 747 O O . SER A 1 93 ? -2.407 -10.682 8.592 1.00 92.25 93 SER A O 1
ATOM 749 N N . HIS A 1 94 ? -3.907 -11.812 9.811 1.00 94.62 94 HIS A N 1
ATOM 750 C CA . HIS A 1 94 ? -3.504 -13.135 9.330 1.00 94.62 94 HIS A CA 1
ATOM 751 C C . HIS A 1 94 ? -3.753 -13.320 7.830 1.00 94.62 94 HIS A C 1
ATOM 753 O O . HIS A 1 94 ? -2.904 -13.862 7.123 1.00 94.62 94 HIS A O 1
ATOM 759 N N . ILE A 1 95 ? -4.904 -12.865 7.325 1.00 94.31 95 ILE A N 1
ATOM 760 C CA . ILE A 1 95 ? -5.219 -12.946 5.891 1.00 94.31 95 ILE A CA 1
ATOM 761 C C . ILE A 1 95 ? -4.350 -11.972 5.091 1.00 94.31 95 ILE A C 1
ATOM 763 O O . ILE A 1 95 ? -3.769 -12.382 4.088 1.00 94.31 95 ILE A O 1
ATOM 767 N N . GLY A 1 96 ? -4.202 -10.727 5.555 1.00 93.00 96 GLY A N 1
ATOM 768 C CA . GLY A 1 96 ? -3.328 -9.740 4.915 1.00 93.00 96 GLY A CA 1
ATOM 769 C C . GLY A 1 96 ? -1.886 -10.238 4.805 1.00 93.00 96 GLY A C 1
ATOM 770 O O . GLY A 1 96 ? -1.304 -10.210 3.725 1.00 93.00 96 GLY A O 1
ATOM 771 N N . TYR A 1 97 ? -1.340 -10.810 5.883 1.00 95.50 97 TYR A N 1
ATOM 772 C CA . TYR A 1 97 ? 0.004 -11.391 5.874 1.00 95.50 97 TYR A CA 1
ATOM 773 C C . TYR A 1 97 ? 0.149 -12.541 4.868 1.00 95.50 97 TYR A C 1
ATOM 775 O O . TYR A 1 97 ? 1.139 -12.607 4.143 1.00 95.50 97 TYR A O 1
ATOM 783 N N . ARG A 1 98 ? -0.848 -13.430 4.768 1.00 95.50 98 ARG A N 1
ATOM 784 C CA . ARG A 1 98 ? -0.833 -14.512 3.769 1.00 95.50 98 ARG A CA 1
ATOM 785 C C . ARG A 1 98 ? -0.840 -13.981 2.339 1.00 95.50 98 ARG A C 1
ATOM 787 O O . ARG A 1 98 ? -0.142 -14.536 1.497 1.00 95.50 98 ARG A O 1
ATOM 794 N N . ILE A 1 99 ? -1.601 -12.921 2.069 1.00 95.56 99 ILE A N 1
ATOM 795 C CA . ILE A 1 99 ? -1.634 -12.272 0.751 1.00 95.56 99 ILE A CA 1
ATOM 796 C C . ILE A 1 99 ? -0.291 -11.621 0.440 1.00 95.56 99 ILE A C 1
ATOM 798 O O . ILE A 1 99 ? 0.232 -11.826 -0.651 1.00 95.56 99 ILE A O 1
ATOM 802 N N . LEU A 1 100 ? 0.299 -10.912 1.405 1.00 96.69 100 LEU A N 1
ATOM 803 C CA . LEU A 1 100 ? 1.638 -10.342 1.271 1.00 96.69 100 LEU A CA 1
ATOM 804 C C . LEU A 1 100 ? 2.667 -11.433 0.950 1.00 96.69 100 LEU A C 1
ATOM 806 O O . LEU A 1 100 ? 3.416 -11.307 -0.012 1.00 96.69 100 LEU A O 1
ATOM 810 N N . GLN A 1 101 ? 2.672 -12.531 1.709 1.00 97.25 101 GLN A N 1
ATOM 811 C CA . GLN A 1 101 ? 3.605 -13.639 1.508 1.00 97.25 101 GLN A CA 1
ATOM 812 C C . GLN A 1 101 ? 3.419 -14.307 0.139 1.00 97.25 101 GLN A C 1
ATOM 814 O O . GLN A 1 101 ? 4.401 -14.555 -0.561 1.00 97.25 101 GLN A O 1
ATOM 819 N N . ALA A 1 102 ? 2.173 -14.571 -0.261 1.00 96.88 102 ALA A N 1
ATOM 820 C CA . ALA A 1 102 ? 1.865 -15.141 -1.568 1.00 96.88 102 ALA A CA 1
ATOM 821 C C . ALA A 1 102 ? 2.269 -14.195 -2.710 1.00 96.88 102 ALA A C 1
ATOM 823 O O . ALA A 1 102 ? 2.869 -14.638 -3.686 1.00 96.88 102 ALA A O 1
ATOM 824 N N . GLY A 1 103 ? 1.996 -12.896 -2.574 1.00 95.44 103 GLY A N 1
ATOM 825 C CA . GLY A 1 103 ? 2.345 -11.887 -3.570 1.00 95.44 103 GLY A CA 1
ATOM 826 C C . GLY A 1 103 ? 3.852 -11.673 -3.700 1.00 95.44 103 GLY A C 1
ATOM 827 O O . GLY A 1 103 ? 4.364 -11.637 -4.813 1.00 95.44 103 GLY A O 1
ATOM 828 N N . VAL A 1 104 ? 4.592 -11.615 -2.589 1.00 96.00 104 VAL A N 1
ATOM 829 C CA . VAL A 1 104 ? 6.064 -11.549 -2.616 1.00 96.00 104 VAL A CA 1
ATOM 830 C C . VAL A 1 104 ? 6.644 -12.821 -3.234 1.00 96.00 104 VAL A C 1
ATOM 832 O O . VAL A 1 104 ? 7.526 -12.738 -4.084 1.00 96.00 104 VAL A O 1
ATOM 835 N N . GLY A 1 105 ? 6.117 -13.996 -2.873 1.00 95.88 105 GLY A N 1
ATOM 836 C CA . GLY A 1 105 ? 6.501 -15.261 -3.501 1.00 95.88 105 GLY A CA 1
ATOM 837 C C . GLY A 1 105 ? 6.269 -15.250 -5.014 1.00 95.88 105 GLY A C 1
ATOM 838 O O . GLY A 1 105 ? 7.151 -15.643 -5.773 1.00 95.88 105 GLY A O 1
ATOM 839 N N . PHE A 1 106 ? 5.126 -14.724 -5.460 1.00 93.44 106 PHE A N 1
ATOM 840 C CA . PHE A 1 106 ? 4.825 -14.541 -6.878 1.00 93.44 106 PHE A CA 1
ATOM 841 C C . PHE A 1 106 ? 5.815 -13.591 -7.567 1.00 93.44 106 PHE A C 1
ATOM 843 O O . PHE A 1 106 ? 6.318 -13.926 -8.635 1.00 93.44 106 PHE A O 1
ATOM 850 N N . VAL A 1 107 ? 6.150 -12.451 -6.951 1.00 92.94 107 VAL A N 1
ATOM 851 C CA . VAL A 1 107 ? 7.151 -11.501 -7.473 1.00 92.94 107 VAL A CA 1
ATOM 852 C C . VAL A 1 107 ? 8.513 -12.174 -7.641 1.00 92.94 107 VAL A C 1
ATOM 854 O O . VAL A 1 107 ? 9.131 -12.038 -8.693 1.00 92.94 107 VAL A O 1
ATOM 857 N N . ILE A 1 108 ? 8.957 -12.953 -6.652 1.00 92.81 108 ILE A N 1
ATOM 858 C CA . ILE A 1 108 ? 10.228 -13.688 -6.720 1.00 92.81 108 ILE A CA 1
ATOM 859 C C . ILE A 1 108 ? 10.211 -14.694 -7.875 1.00 92.81 108 ILE A C 1
ATOM 861 O O . ILE A 1 108 ? 11.147 -14.726 -8.671 1.00 92.81 108 ILE A O 1
ATOM 865 N N . VAL A 1 109 ? 9.146 -15.492 -8.001 1.00 90.88 109 VAL A N 1
ATOM 866 C CA . VAL A 1 109 ? 9.009 -16.451 -9.109 1.00 90.88 109 VAL A CA 1
ATOM 867 C C . VAL A 1 109 ? 9.014 -15.722 -10.452 1.00 90.88 109 VAL A C 1
ATOM 869 O O . VAL A 1 109 ? 9.738 -16.126 -11.357 1.00 90.88 109 VAL A O 1
ATOM 872 N N . ALA A 1 110 ? 8.279 -14.617 -10.577 1.00 88.50 110 ALA A N 1
ATOM 873 C CA . ALA A 1 110 ? 8.240 -13.815 -11.795 1.00 88.50 110 ALA A CA 1
ATOM 874 C C . ALA A 1 110 ? 9.617 -13.230 -12.158 1.00 88.50 110 ALA A C 1
ATOM 876 O O . ALA A 1 110 ? 9.983 -13.239 -13.333 1.00 88.50 110 ALA A O 1
ATOM 877 N N . MET A 1 111 ? 10.410 -12.790 -11.175 1.00 89.00 111 MET A N 1
ATOM 878 C CA . MET A 1 111 ? 11.794 -12.347 -11.389 1.00 89.00 111 MET A CA 1
ATOM 879 C C . MET A 1 111 ? 12.691 -13.490 -11.883 1.00 89.00 111 MET A C 1
ATOM 881 O O . MET A 1 111 ? 13.404 -13.327 -12.872 1.00 89.00 111 MET A O 1
ATOM 885 N N . VAL A 1 112 ? 12.631 -14.661 -11.237 1.00 88.62 112 VAL A N 1
ATOM 886 C CA . VAL A 1 112 ? 13.430 -15.835 -11.633 1.00 88.62 112 VAL A CA 1
ATOM 887 C C . VAL A 1 112 ? 13.073 -16.272 -13.051 1.00 88.62 112 VAL A C 1
ATOM 889 O O . VAL A 1 112 ? 13.971 -16.437 -13.875 1.00 88.62 112 VAL A O 1
ATOM 892 N N . MET A 1 113 ? 11.781 -16.382 -13.364 1.00 86.12 113 MET A N 1
ATOM 893 C CA . MET A 1 113 ? 11.309 -16.768 -14.696 1.00 86.12 113 MET A CA 1
ATOM 894 C C . MET A 1 113 ? 11.703 -15.744 -15.762 1.00 86.12 113 MET A C 1
ATOM 896 O O . MET A 1 113 ? 12.185 -16.137 -16.821 1.00 86.12 113 MET A O 1
ATOM 900 N N . SER A 1 114 ? 11.587 -14.446 -15.455 1.00 83.56 114 SER A N 1
ATOM 901 C CA . SER A 1 114 ? 12.039 -13.372 -16.347 1.00 83.56 114 SER A CA 1
ATOM 902 C C . SER A 1 114 ? 13.533 -13.515 -16.658 1.00 83.56 114 SER A C 1
ATOM 904 O O . SER A 1 114 ? 13.924 -13.437 -17.817 1.00 83.56 114 SER A O 1
ATOM 906 N N . SER A 1 115 ? 14.366 -13.793 -15.649 1.00 83.19 115 SER A N 1
ATOM 907 C CA . SER A 1 115 ? 15.816 -13.939 -15.835 1.00 83.19 115 SER A CA 1
ATOM 908 C C . SER A 1 115 ? 16.239 -15.239 -16.536 1.00 83.19 115 SER A C 1
ATOM 910 O O . SER A 1 115 ? 17.205 -15.234 -17.295 1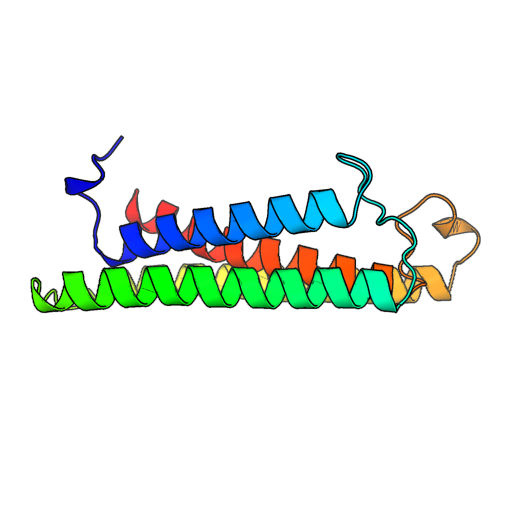.00 83.19 115 SER A O 1
ATOM 912 N N . GLY A 1 116 ? 15.533 -16.347 -16.286 1.00 84.06 116 GLY A N 1
ATOM 913 C CA . GLY A 1 116 ? 15.898 -17.677 -16.780 1.00 84.06 116 GLY A CA 1
ATOM 914 C C . GLY A 1 116 ? 15.340 -18.012 -18.164 1.00 84.06 116 GLY A C 1
ATOM 915 O O . GLY A 1 116 ? 15.979 -18.754 -18.906 1.00 84.06 116 GLY A O 1
ATOM 916 N N . PHE A 1 117 ? 14.182 -17.451 -18.531 1.00 82.81 117 PHE A N 1
ATOM 917 C CA . PHE A 1 117 ? 13.476 -17.743 -19.787 1.00 82.81 117 PHE A CA 1
ATOM 918 C C . PHE A 1 117 ? 13.079 -16.455 -20.531 1.00 82.81 117 PHE A C 1
ATOM 920 O O . PHE A 1 117 ? 11.893 -16.199 -20.763 1.00 82.81 117 PHE A O 1
ATOM 927 N N . PRO A 1 118 ? 14.056 -15.614 -20.923 1.00 71.38 118 PRO A N 1
ATOM 928 C CA . PRO A 1 118 ? 13.781 -14.277 -21.439 1.00 71.38 118 PRO A CA 1
ATOM 929 C C . PRO A 1 118 ? 13.002 -14.274 -22.760 1.00 71.38 118 PRO A C 1
ATOM 931 O O . PRO A 1 118 ? 12.249 -13.340 -22.994 1.00 71.38 118 PRO A O 1
ATOM 934 N N . GLU A 1 119 ? 13.147 -15.293 -23.616 1.00 72.62 119 GLU A N 1
ATOM 935 C CA . GLU A 1 119 ? 12.441 -15.401 -24.907 1.00 72.62 119 GLU A CA 1
ATOM 936 C C . GLU A 1 119 ? 10.931 -15.668 -24.738 1.00 72.62 119 GLU A C 1
ATOM 938 O O . GLU A 1 119 ? 10.122 -15.055 -25.430 1.00 72.62 119 GLU A O 1
ATOM 943 N N . GLU A 1 120 ? 10.542 -16.517 -23.781 1.00 69.69 120 GLU A N 1
ATOM 944 C CA . GLU A 1 120 ? 9.145 -16.924 -23.536 1.00 69.69 120 GLU A CA 1
ATOM 945 C C . GLU A 1 120 ? 8.354 -15.870 -22.736 1.00 69.69 120 GLU A C 1
ATOM 947 O O . GLU A 1 120 ? 7.127 -15.780 -22.822 1.00 69.69 120 GLU A O 1
ATOM 952 N N . PHE A 1 121 ? 9.058 -15.018 -21.984 1.00 64.75 121 PHE A N 1
ATOM 953 C CA . PHE A 1 121 ? 8.464 -13.974 -21.144 1.00 64.75 121 PHE A CA 1
ATOM 954 C C . PHE A 1 121 ? 8.395 -12.587 -21.803 1.00 64.75 121 PHE A C 1
ATOM 956 O O . PHE A 1 121 ? 7.902 -11.647 -21.172 1.00 64.75 121 PHE A O 1
ATOM 963 N N . LYS A 1 122 ? 8.804 -12.436 -23.077 1.00 59.16 122 LYS A N 1
ATOM 964 C CA . LYS A 1 122 ? 8.773 -11.137 -23.787 1.00 59.16 122 LYS A CA 1
ATOM 965 C C . LYS A 1 122 ? 7.386 -10.481 -23.791 1.00 59.16 122 LYS A C 1
ATOM 967 O O . LYS A 1 122 ? 7.289 -9.261 -23.674 1.00 59.16 122 LYS A O 1
ATOM 972 N N . GLU A 1 123 ? 6.319 -11.275 -23.847 1.00 58.91 123 GLU A N 1
ATOM 973 C CA . GLU A 1 123 ? 4.936 -10.780 -23.901 1.00 58.91 123 GLU A CA 1
ATOM 974 C C . GLU A 1 123 ? 4.255 -10.629 -22.525 1.00 58.91 123 GLU A C 1
ATOM 976 O O . GLU A 1 123 ? 3.202 -9.998 -22.425 1.00 58.91 123 GLU A O 1
ATOM 981 N N . HIS A 1 124 ? 4.871 -11.107 -21.439 1.00 63.81 124 HIS A N 1
ATOM 982 C CA . HIS A 1 124 ? 4.277 -11.132 -20.095 1.00 63.81 124 HIS A CA 1
ATOM 983 C C . HIS A 1 124 ? 4.816 -10.008 -19.183 1.00 63.81 124 HIS A C 1
ATOM 985 O O . HIS A 1 124 ? 5.524 -9.107 -19.635 1.00 63.81 124 HIS A O 1
ATOM 991 N N . ILE A 1 125 ? 4.405 -9.981 -17.908 1.00 65.06 125 ILE A N 1
ATOM 992 C CA . ILE A 1 125 ? 4.893 -9.015 -16.907 1.00 65.06 125 ILE A CA 1
ATOM 993 C C . ILE A 1 125 ? 6.389 -9.271 -16.690 1.00 65.06 125 ILE A C 1
ATOM 995 O O . ILE A 1 125 ? 6.762 -10.214 -15.998 1.00 65.06 125 ILE A O 1
ATOM 999 N N . GLN A 1 126 ? 7.240 -8.442 -17.289 1.00 69.56 126 GLN A N 1
ATOM 1000 C CA . GLN A 1 126 ? 8.678 -8.484 -17.049 1.00 69.56 126 GLN A CA 1
ATOM 1001 C C . GLN A 1 126 ? 8.985 -7.714 -15.765 1.00 69.56 126 GLN A C 1
ATOM 1003 O O . GLN A 1 126 ? 8.561 -6.570 -15.610 1.00 69.56 126 GLN A O 1
ATOM 1008 N N . LEU A 1 127 ? 9.705 -8.353 -14.844 1.00 78.94 127 LEU A N 1
ATOM 1009 C CA . LEU A 1 127 ? 10.245 -7.728 -13.633 1.00 78.94 127 LEU A CA 1
ATOM 1010 C C . LEU A 1 127 ? 11.767 -7.667 -13.751 1.00 78.94 127 LEU A C 1
ATOM 1012 O O . LEU A 1 127 ? 12.493 -8.334 -13.018 1.00 78.94 127 LEU A O 1
ATOM 1016 N N . MET A 1 128 ? 12.231 -6.915 -14.745 1.00 79.19 128 MET A N 1
ATOM 1017 C CA . MET A 1 128 ? 13.647 -6.822 -15.105 1.00 79.19 128 MET A CA 1
ATOM 1018 C C . MET A 1 128 ? 14.292 -5.561 -14.537 1.00 79.19 128 MET A C 1
ATOM 1020 O O . MET A 1 128 ? 15.474 -5.559 -14.202 1.00 79.19 128 MET A O 1
ATOM 1024 N N . THR A 1 129 ? 13.519 -4.479 -14.422 1.00 85.88 129 THR A N 1
ATOM 1025 C CA . THR A 1 129 ? 14.017 -3.201 -13.915 1.00 85.88 129 THR A CA 1
ATOM 1026 C C . THR A 1 129 ? 13.694 -3.027 -12.435 1.00 85.88 129 THR A C 1
ATOM 1028 O O . THR A 1 129 ? 12.675 -3.503 -11.930 1.00 85.88 129 THR A O 1
ATOM 1031 N N . THR A 1 130 ? 14.537 -2.271 -11.729 1.00 87.56 130 THR A N 1
ATOM 1032 C CA . THR A 1 130 ? 14.301 -1.896 -10.326 1.00 87.56 130 THR A CA 1
ATOM 1033 C C . THR A 1 130 ? 12.938 -1.223 -10.137 1.00 87.56 130 THR A C 1
ATOM 1035 O O . THR A 1 130 ? 12.250 -1.491 -9.155 1.00 87.56 130 THR A O 1
ATOM 1038 N N . VAL A 1 131 ? 12.515 -0.399 -11.103 1.00 88.94 131 VAL A N 1
ATOM 1039 C CA . VAL A 1 131 ? 11.210 0.279 -11.097 1.00 88.94 131 VAL A CA 1
ATOM 1040 C C . VAL A 1 131 ? 10.065 -0.733 -11.130 1.00 88.94 131 VAL A C 1
ATOM 1042 O O . VAL A 1 131 ? 9.152 -0.642 -10.313 1.00 88.94 131 VAL A O 1
ATOM 1045 N N . GLN A 1 132 ? 10.127 -1.729 -12.019 1.00 88.56 132 GLN A N 1
ATOM 1046 C CA . GLN A 1 132 ? 9.111 -2.782 -12.123 1.00 88.56 132 GLN A CA 1
ATOM 1047 C C . GLN A 1 132 ? 9.029 -3.628 -10.850 1.00 88.56 132 GLN A C 1
ATOM 1049 O O . GLN A 1 132 ? 7.932 -3.924 -10.378 1.00 88.56 132 GLN A O 1
ATOM 1054 N N . ILE A 1 133 ? 10.180 -3.975 -10.269 1.00 90.56 133 ILE A N 1
ATOM 1055 C CA . ILE A 1 133 ? 10.249 -4.755 -9.028 1.00 90.56 133 ILE A CA 1
ATOM 1056 C C . ILE A 1 133 ? 9.618 -3.973 -7.874 1.00 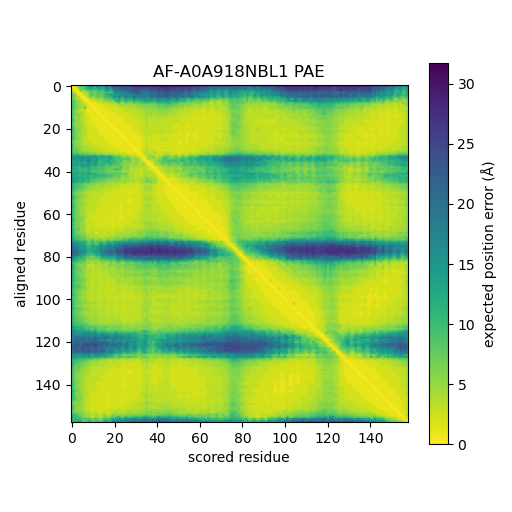90.56 133 ILE A C 1
ATOM 1058 O O . ILE A 1 133 ? 8.738 -4.492 -7.188 1.00 90.56 133 ILE A O 1
ATOM 1062 N N . ILE A 1 134 ? 10.015 -2.712 -7.673 1.00 91.94 134 ILE A N 1
ATOM 1063 C CA . ILE A 1 134 ? 9.456 -1.879 -6.600 1.00 91.94 134 ILE A CA 1
ATOM 1064 C C . ILE A 1 134 ? 7.965 -1.633 -6.836 1.00 91.94 134 ILE A C 1
ATOM 1066 O O . ILE A 1 134 ? 7.184 -1.741 -5.896 1.00 91.94 134 ILE A O 1
ATOM 1070 N N . PHE A 1 135 ? 7.545 -1.366 -8.075 1.00 91.62 135 PHE A N 1
ATOM 1071 C CA . PHE A 1 135 ? 6.132 -1.229 -8.422 1.00 91.62 135 PHE A CA 1
ATOM 1072 C C . PHE A 1 135 ? 5.329 -2.474 -8.026 1.00 91.62 135 PHE A C 1
ATOM 1074 O O . PHE A 1 135 ? 4.329 -2.355 -7.321 1.00 91.62 135 PHE A O 1
ATOM 1081 N N . ALA A 1 136 ? 5.793 -3.667 -8.405 1.00 92.62 136 ALA A N 1
ATOM 1082 C CA . ALA A 1 136 ? 5.123 -4.918 -8.071 1.00 92.62 136 ALA A CA 1
ATOM 1083 C C . ALA A 1 136 ? 5.052 -5.152 -6.553 1.00 92.62 136 ALA A C 1
ATOM 1085 O O . ALA A 1 136 ? 3.999 -5.523 -6.036 1.00 92.62 136 ALA A O 1
ATOM 1086 N N . LEU A 1 137 ? 6.137 -4.877 -5.822 1.00 94.88 137 LEU A N 1
ATOM 1087 C CA . LEU A 1 137 ? 6.163 -4.982 -4.359 1.00 94.88 137 LEU A CA 1
ATOM 1088 C C . LEU A 1 137 ? 5.198 -3.995 -3.691 1.00 94.88 137 LEU A C 1
ATOM 1090 O O . LEU A 1 137 ? 4.486 -4.374 -2.761 1.00 94.88 137 LEU A O 1
ATOM 1094 N N . MET A 1 138 ? 5.125 -2.758 -4.185 1.00 95.06 138 MET A N 1
ATOM 1095 C CA . MET A 1 138 ? 4.180 -1.750 -3.699 1.00 95.06 138 MET A CA 1
ATOM 1096 C C . MET A 1 138 ? 2.736 -2.190 -3.940 1.00 95.06 138 MET A C 1
ATOM 1098 O O . MET A 1 138 ? 1.925 -2.139 -3.019 1.00 95.06 138 MET A O 1
ATOM 1102 N N . VAL A 1 139 ? 2.417 -2.691 -5.139 1.00 94.38 139 VAL A N 1
ATOM 1103 C CA . VAL A 1 139 ? 1.085 -3.231 -5.458 1.00 94.38 139 VAL A CA 1
ATOM 1104 C C . VAL A 1 139 ? 0.721 -4.375 -4.514 1.00 94.38 139 VAL A C 1
ATOM 1106 O O . VAL A 1 139 ? -0.357 -4.357 -3.924 1.00 94.38 139 VAL A O 1
ATOM 1109 N N . VAL A 1 140 ? 1.622 -5.341 -4.314 1.00 96.25 140 VAL A N 1
ATOM 1110 C CA . VAL A 1 140 ? 1.400 -6.455 -3.380 1.00 96.25 140 VAL A CA 1
ATOM 1111 C C . VAL A 1 140 ? 1.160 -5.944 -1.957 1.00 96.25 140 VAL A C 1
ATOM 1113 O O . VAL A 1 140 ? 0.233 -6.410 -1.294 1.00 96.25 140 VAL A O 1
ATOM 1116 N N . SER A 1 141 ? 1.956 -4.976 -1.497 1.00 95.81 141 SER A N 1
ATOM 1117 C CA . SER A 1 141 ? 1.815 -4.382 -0.165 1.00 95.81 141 SER A CA 1
ATOM 1118 C C . SER A 1 141 ? 0.452 -3.710 0.016 1.00 95.81 141 SER A C 1
ATOM 1120 O O . SER A 1 141 ? -0.234 -3.982 0.999 1.00 95.81 141 SER A O 1
ATOM 1122 N N . TYR A 1 142 ? 0.024 -2.887 -0.946 1.00 95.25 142 TYR A N 1
ATOM 1123 C CA . TYR A 1 142 ? -1.278 -2.218 -0.894 1.00 95.25 142 TYR A CA 1
ATOM 1124 C C . TYR A 1 142 ? -2.439 -3.208 -0.953 1.00 95.25 142 TYR A C 1
ATOM 1126 O O . TYR A 1 142 ? -3.378 -3.099 -0.171 1.00 95.25 142 TYR A O 1
ATOM 1134 N N . VAL A 1 143 ? -2.382 -4.211 -1.833 1.00 95.62 143 VAL A N 1
ATOM 1135 C CA . VAL A 1 143 ? -3.431 -5.239 -1.923 1.00 95.62 143 VAL A CA 1
ATOM 1136 C C . VAL A 1 143 ? -3.549 -6.021 -0.614 1.00 95.62 143 VAL A C 1
ATOM 1138 O O . VAL A 1 143 ? -4.664 -6.292 -0.157 1.00 95.62 143 VAL A O 1
ATOM 1141 N N . ALA A 1 144 ? -2.424 -6.366 0.015 1.00 96.12 144 ALA A N 1
ATOM 1142 C CA . ALA A 1 144 ? -2.414 -7.052 1.301 1.00 96.12 144 ALA A CA 1
ATOM 1143 C C . ALA A 1 144 ? -3.069 -6.212 2.407 1.00 96.12 144 ALA A C 1
ATOM 1145 O O . ALA A 1 144 ? -3.901 -6.731 3.158 1.00 96.12 144 ALA A O 1
ATOM 1146 N N . ASP A 1 145 ? -2.739 -4.923 2.481 1.00 94.06 145 ASP A N 1
ATOM 1147 C CA . ASP A 1 145 ? -3.245 -4.035 3.527 1.00 94.06 145 ASP A CA 1
ATOM 1148 C C . ASP A 1 145 ? -4.724 -3.662 3.322 1.00 94.06 145 ASP A C 1
ATOM 1150 O O . ASP A 1 145 ? -5.542 -3.792 4.238 1.00 94.06 145 ASP A O 1
ATOM 1154 N N . LEU A 1 146 ? -5.126 -3.369 2.081 1.00 95.50 146 LEU A N 1
ATOM 1155 C CA . LEU A 1 146 ? -6.536 -3.198 1.718 1.00 95.50 146 LEU A CA 1
ATOM 1156 C C . LEU A 1 146 ? -7.354 -4.444 2.060 1.00 95.50 146 LEU A C 1
ATOM 1158 O O . LEU A 1 146 ? -8.459 -4.336 2.595 1.00 95.50 146 LEU A O 1
ATOM 1162 N N . THR A 1 147 ? -6.811 -5.640 1.808 1.00 94.94 147 THR A N 1
ATOM 1163 C CA . THR A 1 147 ? -7.514 -6.884 2.140 1.00 94.94 147 THR A CA 1
ATOM 1164 C C . THR A 1 147 ? -7.632 -7.087 3.645 1.00 94.94 147 THR A C 1
ATOM 1166 O O . THR A 1 147 ? -8.693 -7.496 4.117 1.00 94.94 147 THR A O 1
ATOM 1169 N N . LYS A 1 148 ? -6.588 -6.776 4.421 1.00 93.88 148 LYS A N 1
ATOM 1170 C CA . LYS A 1 148 ? -6.651 -6.801 5.889 1.00 93.88 148 LYS A CA 1
ATOM 1171 C C . LYS A 1 148 ? -7.816 -5.945 6.387 1.00 93.88 148 LYS A C 1
ATOM 1173 O O . LYS A 1 148 ? -8.655 -6.448 7.138 1.00 93.88 148 LYS A O 1
ATOM 1178 N N . HIS A 1 149 ? -7.908 -4.695 5.937 1.00 92.12 149 HIS A N 1
ATOM 1179 C CA . HIS A 1 149 ? -8.975 -3.793 6.367 1.00 92.12 149 HIS A CA 1
ATOM 1180 C C . HIS A 1 149 ? -10.356 -4.214 5.843 1.00 92.12 149 HIS A C 1
ATOM 1182 O O . HIS A 1 149 ? -11.329 -4.166 6.598 1.00 92.12 149 HIS A O 1
ATOM 1188 N N . ALA A 1 150 ? -10.450 -4.733 4.616 1.00 91.38 150 ALA A N 1
ATOM 1189 C CA . ALA A 1 150 ? -11.694 -5.276 4.070 1.00 91.38 150 ALA A CA 1
ATOM 1190 C C . ALA A 1 150 ? -12.206 -6.479 4.883 1.00 91.38 150 ALA A C 1
ATOM 1192 O O . ALA A 1 150 ? -13.397 -6.567 5.189 1.00 91.38 150 ALA A O 1
ATOM 1193 N N . VAL A 1 151 ? -11.309 -7.382 5.294 1.00 92.06 151 VAL A N 1
ATOM 1194 C CA . VAL A 1 151 ? -11.639 -8.524 6.160 1.00 92.06 151 VAL A CA 1
ATOM 1195 C C . VAL A 1 151 ? -12.107 -8.053 7.533 1.00 92.06 151 VAL A C 1
ATOM 1197 O O . VAL A 1 151 ? -13.088 -8.595 8.045 1.00 92.06 151 VAL A O 1
ATOM 1200 N N . MET A 1 152 ? -11.443 -7.056 8.128 1.00 90.12 152 MET A N 1
ATOM 1201 C CA . MET A 1 152 ? -11.868 -6.492 9.413 1.00 90.12 152 MET A CA 1
ATOM 1202 C C . MET A 1 152 ? -13.288 -5.927 9.314 1.00 90.12 152 MET A C 1
ATOM 1204 O O . MET A 1 152 ? -14.155 -6.298 10.101 1.00 90.12 152 MET A O 1
ATOM 1208 N N . ILE A 1 153 ? -13.555 -5.100 8.300 1.00 89.94 153 ILE A N 1
ATOM 1209 C CA . ILE A 1 153 ? -14.876 -4.512 8.039 1.00 89.94 153 ILE A CA 1
ATOM 1210 C C . ILE A 1 153 ? -15.945 -5.594 7.851 1.00 89.94 153 ILE A C 1
ATOM 1212 O O . ILE A 1 153 ? -17.024 -5.500 8.438 1.00 89.94 153 ILE A O 1
ATOM 1216 N N . TYR A 1 154 ? -15.647 -6.634 7.068 1.00 88.50 154 TYR A N 1
ATOM 1217 C CA . TYR A 1 154 ? -16.560 -7.758 6.865 1.00 88.50 154 TYR A CA 1
ATOM 1218 C C . TYR A 1 154 ? -16.838 -8.520 8.170 1.00 88.50 154 TYR A C 1
ATOM 1220 O O . TYR A 1 154 ? -17.976 -8.909 8.420 1.00 88.50 154 TYR A O 1
ATOM 1228 N N . GLY A 1 155 ? -15.827 -8.688 9.028 1.00 85.81 155 GLY A N 1
ATOM 1229 C CA . GLY A 1 155 ? -15.970 -9.308 10.347 1.00 85.81 155 GLY A CA 1
ATOM 1230 C C . GLY A 1 155 ? -16.884 -8.533 11.301 1.00 85.81 155 GLY A C 1
ATOM 1231 O O . GLY A 1 155 ? -17.552 -9.146 12.127 1.00 85.81 155 GLY A O 1
ATOM 1232 N N . TYR A 1 156 ? -16.960 -7.208 11.160 1.00 81.50 156 TYR A N 1
ATOM 1233 C CA . TYR A 1 156 ? -17.889 -6.364 11.921 1.00 81.50 156 TYR A CA 1
ATOM 1234 C C . TYR A 1 156 ? -19.315 -6.352 11.365 1.00 81.50 156 TYR A C 1
ATOM 1236 O O . TYR A 1 156 ? -20.260 -6.117 12.113 1.00 81.50 156 TYR A O 1
ATOM 1244 N N . GLY A 1 157 ? -19.477 -6.575 10.059 1.00 70.31 157 GLY A N 1
ATOM 1245 C CA . GLY A 1 157 ? -20.789 -6.640 9.409 1.00 70.31 157 GLY A CA 1
ATOM 1246 C C . GLY A 1 157 ? -21.555 -7.945 9.655 1.00 70.31 157 GLY A C 1
ATOM 1247 O O . GLY A 1 157 ? -22.718 -8.036 9.264 1.00 70.31 157 GLY A O 1
ATOM 1248 N N . ARG A 1 158 ? -20.907 -8.939 10.270 1.00 59.72 158 ARG A N 1
ATOM 1249 C CA . ARG A 1 158 ? -21.471 -10.237 10.649 1.00 59.72 158 ARG A CA 1
ATOM 1250 C C . ARG A 1 158 ? -21.669 -10.317 12.159 1.00 59.72 158 ARG A C 1
ATOM 1252 O O . ARG A 1 158 ? -22.649 -10.983 12.550 1.00 59.72 158 ARG A O 1
#

Sequence (158 aa):
MTRIEDMTSTQRQSWLTLLADGAVFIWFWQKMTAGFSIRPIDFEPGEFAGIIVGVVFLTVVLHTAIAITFEIASKQQKAKRDERDIEIERRGSHIGYRILQAGVGFVIVAMVMSSGFPEEFKEHIQLMTTVQIIFALMVVSYVADLTKHAVMIYGYGR